Protein AF-A0A2I1HIT1-F1 (afdb_monomer_lite)

pLDDT: mean 74.19, std 14.86, range [37.72, 95.06]

Secondary structure (DSSP, 8-state):
------TTSSHHHHHHHHHHHHHHHHHHHHHHHHHHHHHHTTHHHHHT--STTPPPHHHHHIIIIITTTS-SHHHHHHHHHHHHHHHHHHHHTS--

Organism: NCBI:txid588596

Sequence (96 aa):
MSNMGDSVGNTFEEDFLKFVSEEGEAFLSCMTFQLGQFVENGFLKKLFDKSPLAMDKATLLIEMFGASTNTQQAAATAHKIYLNFARFSESFLINP

Structure (mmCIF, N/CA/C/O backbone):
data_AF-A0A2I1HIT1-F1
#
_entry.id   AF-A0A2I1HIT1-F1
#
loop_
_atom_site.group_PDB
_atom_site.id
_atom_site.type_symbol
_atom_site.label_atom_id
_atom_site.label_alt_id
_atom_site.label_comp_id
_atom_site.label_asym_id
_atom_site.label_entity_id
_atom_site.label_seq_id
_atom_site.pdbx_PDB_ins_code
_atom_site.Cartn_x
_atom_site.Cartn_y
_atom_site.Cartn_z
_atom_site.occupancy
_atom_site.B_iso_or_equiv
_atom_site.auth_seq_id
_atom_site.auth_comp_id
_atom_site.auth_asym_id
_atom_site.auth_atom_id
_atom_site.pdbx_PDB_model_num
ATOM 1 N N . MET A 1 1 ? -2.385 21.126 -50.231 1.00 37.72 1 MET A N 1
ATOM 2 C CA . MET A 1 1 ? -2.891 21.296 -48.854 1.00 37.72 1 MET A CA 1
ATOM 3 C C . MET A 1 1 ? -2.651 19.978 -48.142 1.00 37.72 1 MET A C 1
ATOM 5 O O . MET A 1 1 ? -3.366 19.028 -48.423 1.00 37.72 1 MET A O 1
ATOM 9 N N . SER A 1 2 ? -1.562 19.879 -47.376 1.00 48.69 2 SER A N 1
ATOM 10 C CA . SER A 1 2 ? -1.226 18.667 -46.619 1.00 48.69 2 SER A CA 1
ATOM 11 C C . SER A 1 2 ? -1.838 18.795 -45.229 1.00 48.69 2 SER A C 1
ATOM 13 O O . SER A 1 2 ? -1.742 19.860 -44.622 1.00 48.69 2 SER A O 1
ATOM 15 N N . ASN A 1 3 ? -2.539 17.751 -44.800 1.00 46.56 3 ASN A N 1
ATOM 16 C CA . ASN A 1 3 ? -3.355 17.711 -43.596 1.00 46.56 3 ASN A CA 1
ATOM 17 C C . ASN A 1 3 ? -2.480 17.927 -42.349 1.00 46.56 3 ASN A C 1
ATOM 19 O O . ASN A 1 3 ? -1.626 17.102 -42.036 1.00 46.56 3 ASN A O 1
ATOM 23 N N . MET A 1 4 ? -2.661 19.063 -41.677 1.00 52.41 4 MET A N 1
ATOM 24 C CA . MET A 1 4 ? -1.927 19.456 -40.476 1.00 52.41 4 MET A CA 1
ATOM 25 C C . MET A 1 4 ? -2.849 19.255 -39.276 1.00 52.41 4 MET A C 1
ATOM 27 O O . MET A 1 4 ? -3.453 20.197 -38.774 1.00 52.41 4 MET A O 1
ATOM 31 N N . GLY A 1 5 ? -3.026 17.998 -38.881 1.00 51.50 5 GLY A N 1
ATOM 32 C CA . GLY A 1 5 ? -3.905 17.637 -37.777 1.00 51.50 5 GLY A CA 1
ATOM 33 C C . GLY A 1 5 ? -3.850 16.146 -37.505 1.00 51.50 5 GLY A C 1
ATOM 34 O O . GLY A 1 5 ? -4.716 15.434 -37.989 1.00 51.50 5 GLY A O 1
ATOM 35 N N . ASP A 1 6 ? -2.814 15.697 -36.787 1.00 49.12 6 ASP A N 1
ATOM 36 C CA . ASP A 1 6 ? -2.876 14.415 -36.054 1.00 49.12 6 ASP A CA 1
ATOM 37 C C . ASP A 1 6 ? -1.752 14.203 -35.015 1.00 49.12 6 ASP A C 1
ATOM 39 O O . ASP A 1 6 ? -1.828 13.328 -34.163 1.00 49.12 6 ASP A O 1
ATOM 43 N N . SER A 1 7 ? -0.682 15.004 -35.020 1.00 53.00 7 SER A N 1
ATOM 44 C CA . SER A 1 7 ? 0.507 14.719 -34.192 1.00 53.00 7 SER A CA 1
ATOM 45 C C . SER A 1 7 ? 0.414 15.198 -32.731 1.00 53.00 7 SER A C 1
ATOM 47 O O . SER A 1 7 ? 1.371 15.771 -32.213 1.00 53.00 7 SER A O 1
ATOM 49 N N . VAL A 1 8 ? -0.726 15.002 -32.068 1.00 51.94 8 VAL A N 1
ATOM 50 C CA . VAL A 1 8 ? -0.881 15.258 -30.616 1.00 51.94 8 VAL A CA 1
ATOM 51 C C . VAL A 1 8 ? -1.289 13.973 -29.864 1.00 51.94 8 VAL A C 1
ATOM 53 O O . VAL A 1 8 ? -1.544 14.008 -28.670 1.00 51.94 8 VAL A O 1
ATOM 56 N N . GLY A 1 9 ? -1.341 12.818 -30.546 1.00 53.28 9 GLY A N 1
ATOM 57 C CA . GLY A 1 9 ? -1.919 11.582 -29.999 1.00 53.28 9 GLY A CA 1
ATOM 58 C C . GLY A 1 9 ? -0.970 10.477 -29.514 1.00 53.28 9 GLY A C 1
ATOM 59 O O . GLY A 1 9 ? -1.462 9.550 -28.885 1.00 53.28 9 GLY A O 1
ATOM 60 N N . ASN A 1 10 ? 0.347 10.525 -29.766 1.00 53.69 10 ASN A N 1
ATOM 61 C CA . ASN A 1 10 ? 1.170 9.296 -29.702 1.00 53.69 10 ASN A CA 1
ATOM 62 C C . ASN A 1 10 ? 2.243 9.238 -28.602 1.00 53.69 10 ASN A C 1
ATOM 64 O O . ASN A 1 10 ? 2.725 8.152 -28.300 1.00 53.69 10 ASN A O 1
ATOM 68 N N . THR A 1 11 ? 2.622 10.353 -27.976 1.00 61.28 11 THR A N 1
ATOM 69 C CA . THR A 1 11 ? 3.700 10.368 -26.966 1.00 61.28 11 THR A CA 1
ATOM 70 C C . THR A 1 11 ? 3.312 9.624 -25.693 1.00 61.28 11 THR A C 1
ATOM 72 O O . THR A 1 11 ? 4.066 8.787 -25.214 1.00 61.28 11 THR A O 1
ATOM 75 N N . PHE A 1 12 ? 2.094 9.845 -25.195 1.00 70.00 12 PHE A N 1
ATOM 76 C CA . PHE A 1 12 ? 1.616 9.209 -23.966 1.00 70.00 12 PHE A CA 1
ATOM 77 C C . PHE A 1 12 ? 1.526 7.679 -24.071 1.00 70.00 12 PHE A C 1
ATOM 79 O O . PHE A 1 12 ? 1.908 6.970 -23.142 1.00 70.00 12 PHE A O 1
ATOM 86 N N . GLU A 1 13 ? 1.006 7.159 -25.186 1.00 77.62 13 GLU A N 1
ATOM 87 C CA . GLU A 1 13 ? 0.842 5.714 -25.375 1.00 77.62 13 GLU A CA 1
ATOM 88 C C . GLU A 1 13 ? 2.201 5.021 -25.534 1.00 77.62 13 GLU A C 1
ATOM 90 O O . GLU A 1 13 ? 2.447 3.997 -24.896 1.00 77.62 13 GLU A O 1
ATOM 95 N N . GLU A 1 14 ? 3.114 5.610 -26.309 1.00 79.56 14 GLU A N 1
ATOM 96 C CA . GLU A 1 14 ? 4.477 5.099 -26.473 1.00 79.56 14 GLU A CA 1
ATOM 97 C C . GLU A 1 14 ? 5.263 5.131 -25.154 1.00 79.56 14 GLU A C 1
ATOM 99 O O . GLU A 1 14 ? 5.880 4.127 -24.783 1.00 79.56 14 GLU A O 1
ATOM 104 N N . ASP A 1 15 ? 5.180 6.228 -24.398 1.00 77.00 15 ASP A N 1
ATOM 105 C CA . ASP A 1 15 ? 5.815 6.342 -23.083 1.00 77.00 15 ASP A CA 1
ATOM 106 C C . ASP A 1 15 ? 5.212 5.345 -22.082 1.00 77.00 15 ASP A C 1
ATOM 108 O O . ASP A 1 15 ? 5.935 4.767 -21.265 1.00 77.00 15 ASP A O 1
ATOM 112 N N . PHE A 1 16 ? 3.903 5.075 -22.169 1.00 79.75 16 PHE A N 1
ATOM 113 C CA . PHE A 1 16 ? 3.219 4.131 -21.284 1.00 79.75 16 PHE A CA 1
ATOM 114 C C . PHE A 1 16 ? 3.662 2.706 -21.563 1.00 79.75 16 PHE A C 1
ATOM 116 O O . PHE A 1 16 ? 4.033 1.977 -20.640 1.00 79.75 16 PHE A O 1
ATOM 1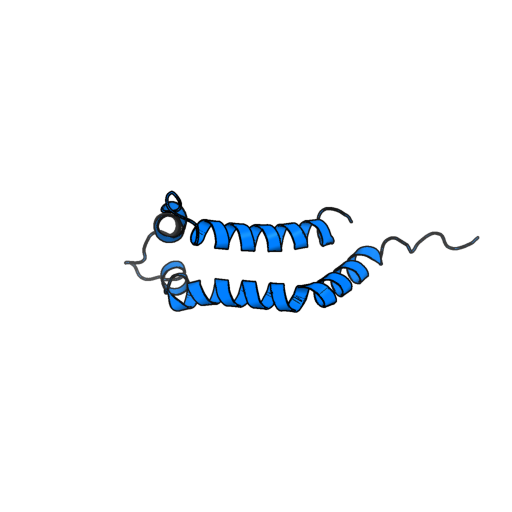23 N N . LEU A 1 17 ? 3.689 2.323 -22.838 1.00 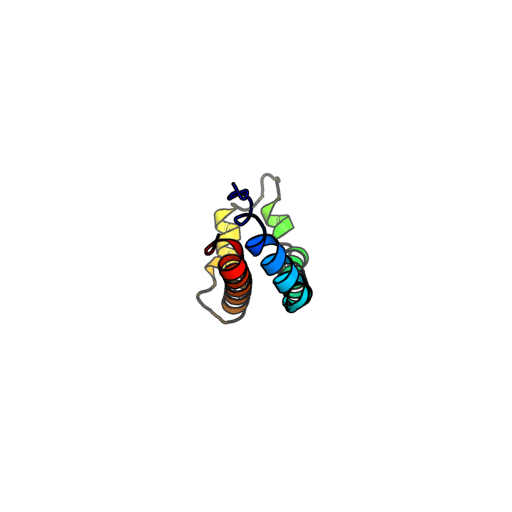83.31 17 LEU A N 1
ATOM 124 C CA . LEU A 1 17 ? 4.193 1.023 -23.260 1.00 83.31 17 LEU A CA 1
ATOM 125 C C . LEU A 1 17 ? 5.666 0.851 -22.878 1.00 83.31 17 LEU A C 1
ATOM 127 O O . LEU A 1 17 ? 6.052 -0.225 -22.414 1.00 83.31 17 LEU A O 1
ATOM 131 N N . LYS A 1 18 ? 6.471 1.913 -22.988 1.00 82.62 18 LYS A N 1
ATOM 132 C CA . LYS A 1 18 ? 7.870 1.907 -22.560 1.00 82.62 18 LYS A CA 1
ATOM 133 C C . LYS A 1 18 ? 8.009 1.694 -21.051 1.00 82.62 18 LYS A C 1
ATOM 135 O O . LYS A 1 18 ? 8.743 0.801 -20.640 1.00 82.62 18 LYS A O 1
ATOM 140 N N . PHE A 1 19 ? 7.263 2.425 -20.224 1.00 83.94 19 PHE A N 1
ATOM 141 C CA . PHE A 1 19 ? 7.258 2.215 -18.772 1.00 83.94 19 PHE A CA 1
ATOM 142 C C . PHE A 1 19 ? 6.804 0.803 -18.394 1.00 83.94 19 PHE A C 1
ATOM 144 O O . PHE A 1 19 ? 7.446 0.152 -17.572 1.00 83.94 19 PHE A O 1
ATOM 151 N N . VAL A 1 20 ? 5.713 0.312 -18.989 1.00 81.69 20 VAL A N 1
ATOM 152 C CA . VAL A 1 20 ? 5.219 -1.046 -18.721 1.00 81.69 20 VAL A CA 1
ATOM 153 C C . VAL A 1 20 ? 6.285 -2.079 -19.085 1.00 81.69 20 VAL A C 1
ATOM 155 O O . VAL A 1 20 ? 6.492 -3.020 -18.320 1.00 81.69 20 VAL A O 1
ATOM 158 N N . SER A 1 21 ? 6.992 -1.880 -20.201 1.00 85.00 21 SER A N 1
ATOM 159 C CA . SER A 1 21 ? 8.066 -2.769 -20.644 1.00 85.00 21 SER A CA 1
ATOM 160 C C . SER A 1 21 ? 9.314 -2.713 -19.758 1.00 85.00 21 SER A C 1
ATOM 162 O O . SER A 1 21 ? 9.952 -3.745 -19.569 1.00 85.00 21 SER A O 1
ATOM 164 N N . GLU A 1 22 ? 9.707 -1.535 -19.271 1.00 86.12 22 GLU A N 1
ATOM 165 C CA . GLU A 1 22 ? 10.968 -1.344 -18.539 1.00 86.12 22 GLU A CA 1
ATOM 166 C C . GLU A 1 22 ? 10.807 -1.556 -17.025 1.00 86.12 22 GLU A C 1
ATOM 168 O O . GLU A 1 22 ? 11.676 -2.132 -16.375 1.00 86.12 22 GLU A O 1
ATOM 173 N N . GLU A 1 23 ? 9.685 -1.120 -16.456 1.00 82.25 23 GLU A N 1
ATOM 174 C CA . GLU A 1 23 ? 9.501 -0.973 -15.007 1.00 82.25 23 GLU A CA 1
ATOM 175 C C . GLU A 1 23 ? 8.211 -1.630 -14.490 1.00 82.25 23 GLU A C 1
ATOM 177 O O . GLU A 1 23 ? 8.034 -1.775 -13.277 1.00 82.25 23 GLU A O 1
ATOM 182 N N . GLY A 1 24 ? 7.304 -2.048 -15.383 1.00 82.00 24 GLY A N 1
ATOM 183 C CA . GLY A 1 24 ? 5.961 -2.516 -15.032 1.00 82.00 24 GLY A CA 1
ATOM 184 C C . GLY A 1 24 ? 5.950 -3.678 -14.037 1.00 82.00 24 GLY A C 1
ATOM 185 O O . GLY A 1 24 ? 5.222 -3.631 -13.044 1.00 82.00 24 GLY A O 1
ATOM 186 N N . GLU A 1 25 ? 6.792 -4.695 -14.238 1.00 85.25 25 GLU A N 1
ATOM 187 C CA . GLU A 1 25 ? 6.876 -5.831 -13.309 1.00 85.25 25 GLU A CA 1
ATOM 188 C C . GLU A 1 25 ? 7.398 -5.421 -11.927 1.00 85.25 25 GLU A C 1
ATOM 190 O O . GLU A 1 25 ? 6.830 -5.815 -10.906 1.00 85.25 25 GLU A O 1
ATOM 195 N N . ALA A 1 26 ? 8.455 -4.606 -11.875 1.00 80.75 26 ALA A N 1
ATOM 196 C CA . ALA A 1 26 ? 9.040 -4.145 -10.618 1.00 80.75 26 ALA A CA 1
ATOM 197 C C . ALA A 1 26 ? 8.058 -3.254 -9.842 1.00 80.75 26 ALA A C 1
ATOM 199 O O . ALA A 1 26 ? 7.897 -3.409 -8.626 1.00 80.75 26 ALA A O 1
ATOM 200 N N . PHE A 1 27 ? 7.349 -2.375 -10.555 1.00 81.31 27 PHE A N 1
ATOM 201 C CA . PHE A 1 27 ? 6.283 -1.544 -10.009 1.00 81.31 27 PHE A CA 1
ATOM 202 C C . PHE A 1 27 ? 5.151 -2.398 -9.424 1.00 81.31 27 PHE A C 1
ATOM 204 O O . PHE A 1 27 ? 4.806 -2.241 -8.250 1.00 81.31 27 PHE A O 1
ATOM 211 N N . LEU A 1 28 ? 4.607 -3.341 -10.202 1.00 84.19 28 LEU A N 1
ATOM 212 C CA . LEU A 1 28 ? 3.505 -4.201 -9.763 1.00 84.19 28 LEU A CA 1
ATOM 213 C C . LEU A 1 28 ? 3.914 -5.112 -8.605 1.00 84.19 28 LEU A C 1
ATOM 215 O O . LEU A 1 28 ? 3.147 -5.264 -7.655 1.00 84.19 28 LEU A O 1
ATOM 219 N N . SER A 1 29 ? 5.120 -5.677 -8.642 1.00 84.62 29 SER A N 1
ATOM 220 C CA . SER A 1 29 ? 5.668 -6.503 -7.563 1.00 84.62 29 SER A CA 1
ATOM 221 C C . SER A 1 29 ? 5.810 -5.701 -6.266 1.00 84.62 29 SER A C 1
ATOM 223 O O . SER A 1 29 ? 5.345 -6.133 -5.208 1.00 84.62 29 SER A O 1
ATOM 225 N N . CYS A 1 30 ? 6.357 -4.483 -6.348 1.00 81.69 30 CYS A N 1
ATOM 226 C CA . CYS A 1 30 ? 6.499 -3.598 -5.195 1.00 81.69 30 CYS A CA 1
ATOM 227 C C . CYS A 1 30 ? 5.136 -3.206 -4.604 1.00 81.69 30 CYS A C 1
ATOM 229 O O . CYS A 1 30 ? 4.931 -3.352 -3.396 1.00 81.69 30 CYS A O 1
ATOM 231 N N . MET A 1 31 ? 4.193 -2.785 -5.452 1.00 80.00 31 MET A N 1
ATOM 232 C CA . MET A 1 31 ? 2.838 -2.424 -5.030 1.00 80.00 31 MET A CA 1
ATOM 233 C C . MET A 1 31 ? 2.099 -3.614 -4.416 1.00 80.00 31 MET A C 1
ATOM 235 O O . MET A 1 31 ? 1.466 -3.474 -3.370 1.00 80.00 31 MET A O 1
ATOM 239 N N . THR A 1 32 ? 2.221 -4.798 -5.019 1.00 86.88 32 THR A N 1
ATOM 240 C CA . THR A 1 32 ? 1.595 -6.029 -4.519 1.00 86.88 32 THR A CA 1
ATOM 241 C C . THR A 1 32 ? 2.152 -6.408 -3.155 1.00 86.88 32 THR A C 1
ATOM 243 O O . THR A 1 32 ? 1.377 -6.687 -2.243 1.00 86.88 32 THR A O 1
ATOM 246 N N . PHE A 1 33 ? 3.476 -6.363 -2.980 1.00 84.94 33 PHE A N 1
ATOM 247 C CA . PHE A 1 33 ? 4.108 -6.635 -1.693 1.00 84.94 33 PHE A CA 1
ATOM 248 C C . PHE A 1 33 ? 3.605 -5.668 -0.614 1.00 84.94 33 PHE A C 1
ATOM 250 O O . PHE A 1 33 ? 3.160 -6.103 0.445 1.00 84.94 33 PHE A O 1
ATOM 257 N N . GLN A 1 34 ? 3.607 -4.362 -0.893 1.00 80.12 34 GLN A N 1
ATOM 258 C CA . GLN A 1 34 ? 3.195 -3.337 0.071 1.00 80.12 34 GLN A CA 1
ATOM 259 C C . GLN A 1 34 ? 1.707 -3.432 0.437 1.00 80.12 34 GLN A C 1
ATOM 261 O O . GLN A 1 34 ? 1.363 -3.374 1.617 1.00 80.12 34 GLN A O 1
ATOM 266 N N . LEU A 1 35 ? 0.825 -3.629 -0.548 1.00 85.62 35 LEU A N 1
ATOM 267 C CA . LEU A 1 35 ? -0.603 -3.848 -0.300 1.00 85.62 35 LEU A CA 1
ATOM 268 C C . LEU A 1 35 ? -0.852 -5.162 0.450 1.00 85.62 35 LEU A C 1
ATOM 270 O O . LEU A 1 35 ? -1.705 -5.205 1.338 1.00 85.62 35 LEU A O 1
ATOM 274 N N . GLY A 1 36 ? -0.076 -6.206 0.146 1.00 89.00 36 GLY A N 1
ATOM 275 C CA . GLY A 1 36 ? -0.095 -7.481 0.857 1.00 89.00 36 GLY A CA 1
ATOM 276 C C . GLY A 1 36 ? 0.171 -7.309 2.351 1.00 89.00 36 GLY A C 1
ATOM 277 O O . GLY A 1 36 ? -0.584 -7.837 3.165 1.00 89.00 36 GLY A O 1
ATOM 278 N N . GLN A 1 37 ? 1.140 -6.469 2.731 1.00 85.94 37 GLN A N 1
ATOM 279 C CA . GLN A 1 37 ? 1.420 -6.194 4.145 1.00 85.94 37 GLN A CA 1
ATOM 280 C C . GLN A 1 37 ? 0.212 -5.600 4.886 1.00 85.94 37 GLN A C 1
ATOM 282 O O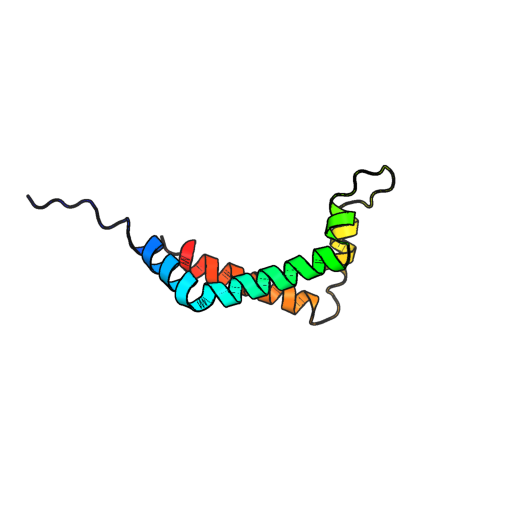 . GLN A 1 37 ? -0.006 -5.934 6.049 1.00 85.94 37 GLN A O 1
ATOM 287 N N . PHE A 1 38 ? -0.605 -4.765 4.230 1.00 88.69 38 PHE A N 1
ATOM 288 C CA . PHE A 1 38 ? -1.830 -4.208 4.826 1.00 88.69 38 PHE A CA 1
ATOM 289 C C . PHE A 1 38 ? -2.960 -5.230 4.988 1.00 88.69 38 PHE A C 1
ATOM 291 O O . PHE A 1 38 ? -3.832 -5.071 5.850 1.00 88.69 38 PHE A O 1
ATOM 298 N N . VAL A 1 39 ? -2.974 -6.264 4.148 1.00 90.75 39 VAL A N 1
ATOM 299 C CA . VAL A 1 39 ? -3.886 -7.401 4.302 1.00 90.75 39 VAL A CA 1
ATOM 300 C C . VAL A 1 39 ? -3.412 -8.272 5.464 1.00 90.75 39 VAL A C 1
ATOM 302 O O . VAL A 1 39 ? -4.191 -8.549 6.375 1.00 90.75 39 VAL A O 1
ATOM 305 N N . GLU A 1 40 ? -2.131 -8.647 5.464 1.00 92.44 40 GLU A N 1
ATOM 306 C CA . GLU A 1 40 ? -1.524 -9.540 6.456 1.00 92.44 40 GLU A CA 1
ATOM 307 C C . GLU A 1 40 ? -1.589 -8.976 7.876 1.00 92.44 40 GLU A C 1
ATOM 309 O O . GLU A 1 4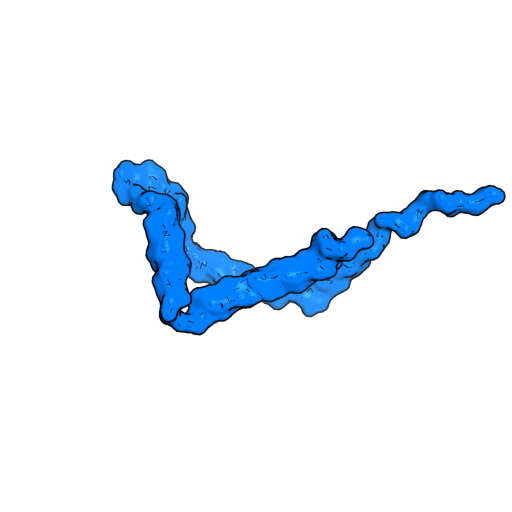0 ? -1.980 -9.677 8.808 1.00 92.44 40 GLU A O 1
ATOM 314 N N . ASN A 1 41 ? -1.273 -7.692 8.056 1.00 87.94 41 ASN A N 1
ATOM 315 C CA . ASN A 1 41 ? -1.323 -7.051 9.371 1.00 87.94 41 ASN A CA 1
ATOM 316 C C . ASN A 1 41 ? -2.758 -6.692 9.825 1.00 87.94 41 ASN A C 1
ATOM 318 O O . ASN A 1 41 ? -2.951 -6.110 10.897 1.00 87.94 41 ASN A O 1
ATOM 322 N N . GLY A 1 42 ? -3.774 -7.025 9.020 1.00 91.81 42 GLY A N 1
ATOM 323 C CA . GLY A 1 42 ? -5.183 -6.795 9.322 1.00 91.81 42 GLY A CA 1
ATOM 324 C C . GLY A 1 42 ? -5.615 -5.329 9.259 1.00 91.81 42 GLY A C 1
ATOM 325 O O . GLY A 1 42 ? -6.725 -5.009 9.693 1.00 91.81 42 GLY A O 1
ATOM 326 N N . PHE A 1 43 ? -4.785 -4.431 8.727 1.00 90.56 43 PHE A N 1
ATOM 327 C CA . PHE A 1 43 ? -5.098 -3.009 8.625 1.00 90.56 43 PHE A CA 1
ATOM 328 C C . PHE A 1 43 ? -6.353 -2.753 7.801 1.00 90.56 43 PHE A C 1
ATOM 330 O O . PHE A 1 43 ? -7.252 -2.066 8.279 1.00 90.56 43 PHE A O 1
ATOM 337 N N . LEU A 1 44 ? -6.472 -3.357 6.612 1.00 90.75 44 LEU A N 1
ATOM 338 C CA . LEU A 1 44 ? -7.662 -3.167 5.772 1.00 90.75 44 LEU A CA 1
ATOM 339 C C . LEU A 1 44 ? -8.929 -3.684 6.461 1.00 90.75 44 LEU A C 1
ATOM 341 O O . LEU A 1 44 ? -9.984 -3.061 6.367 1.00 90.75 44 LEU A O 1
ATOM 345 N N . LYS A 1 45 ? -8.818 -4.780 7.222 1.00 93.50 45 LYS A N 1
ATOM 346 C CA . LYS A 1 45 ? -9.935 -5.302 8.018 1.00 93.50 45 LYS A CA 1
ATOM 347 C C . LYS A 1 45 ? -10.396 -4.284 9.062 1.00 93.50 45 LYS A C 1
ATOM 349 O O . LYS A 1 45 ? -11.595 -4.078 9.196 1.00 93.50 45 LYS A O 1
ATOM 354 N N . LYS A 1 46 ? -9.464 -3.641 9.773 1.00 93.38 46 LYS A N 1
ATOM 355 C CA . LYS A 1 46 ? -9.777 -2.586 10.752 1.00 93.38 46 LYS A CA 1
ATOM 356 C C . LYS A 1 46 ? -10.328 -1.327 10.077 1.00 93.38 46 LYS A C 1
ATOM 358 O O . LYS A 1 46 ? -11.274 -0.736 10.578 1.00 93.38 46 LYS A O 1
ATOM 363 N N . LEU A 1 47 ? -9.774 -0.947 8.924 1.00 92.19 47 LEU A N 1
ATOM 364 C CA . LEU A 1 47 ? -10.157 0.259 8.184 1.00 92.19 47 LEU A CA 1
ATOM 365 C C . LEU A 1 47 ? -11.596 0.199 7.656 1.00 92.19 47 LEU A C 1
ATOM 367 O O . LEU A 1 47 ? -12.279 1.226 7.590 1.00 92.19 47 LEU A O 1
ATOM 371 N N . PHE A 1 48 ? -12.045 -0.998 7.274 1.00 93.44 48 PHE A N 1
ATOM 372 C CA . PHE A 1 48 ? -13.383 -1.245 6.741 1.00 93.44 48 PHE A CA 1
ATOM 373 C C . PHE A 1 48 ? -14.343 -1.902 7.743 1.00 93.44 48 PHE A C 1
ATOM 375 O O . PHE A 1 48 ? -15.457 -2.255 7.348 1.00 93.44 48 PHE A O 1
ATOM 382 N N . ASP A 1 49 ? -13.956 -2.052 9.014 1.00 95.06 49 ASP A N 1
ATOM 383 C CA . ASP A 1 49 ? -14.870 -2.544 10.043 1.00 95.06 49 ASP A CA 1
ATOM 384 C C . ASP A 1 49 ? -16.048 -1.569 10.212 1.00 95.06 49 ASP A C 1
ATOM 386 O O . ASP A 1 49 ? -15.882 -0.349 10.260 1.00 95.06 49 ASP A O 1
ATOM 390 N N . LYS A 1 50 ? -17.258 -2.127 10.263 1.00 93.62 50 LYS A N 1
ATOM 391 C CA . LYS A 1 50 ? -18.519 -1.394 10.450 1.00 93.62 50 LYS A CA 1
ATOM 392 C C . LYS A 1 50 ? -19.158 -1.688 11.807 1.00 93.62 50 LYS A C 1
ATOM 394 O O . LYS A 1 50 ? -20.307 -1.308 12.032 1.00 93.62 50 LYS A O 1
ATOM 399 N N . SER A 1 51 ? -18.462 -2.413 12.681 1.00 93.50 51 SER A N 1
ATOM 400 C CA . SER A 1 51 ? -18.951 -2.715 14.018 1.00 93.50 51 SER A CA 1
ATOM 401 C C . SER A 1 51 ? -19.114 -1.431 14.852 1.00 93.50 51 SER A C 1
ATOM 403 O O . SER A 1 51 ? -18.383 -0.462 14.649 1.00 93.50 51 SER A O 1
ATOM 405 N N . PRO A 1 52 ? -20.028 -1.402 15.838 1.00 87.38 52 PRO A N 1
ATOM 406 C CA . PRO A 1 52 ? -20.138 -0.274 16.770 1.00 87.38 52 PRO A CA 1
ATOM 407 C C . PRO A 1 52 ? -18.880 -0.039 17.625 1.00 87.38 52 PRO A C 1
ATOM 409 O O . PRO A 1 52 ? -18.771 0.993 18.276 1.00 87.38 52 PRO A O 1
ATOM 412 N N . LEU A 1 53 ? -17.956 -1.007 17.648 1.00 88.62 53 LEU A N 1
ATOM 413 C CA . LEU A 1 53 ? -16.672 -0.952 18.350 1.00 88.62 53 LEU A CA 1
ATOM 414 C C . LEU A 1 53 ? -15.511 -0.597 17.407 1.00 88.62 53 LEU A C 1
ATOM 416 O O . LEU A 1 53 ? -14.354 -0.642 17.827 1.00 88.62 53 LEU A O 1
ATOM 420 N N . ALA A 1 54 ? -15.803 -0.291 16.138 1.00 89.69 54 ALA A N 1
ATOM 421 C CA . ALA A 1 54 ? -14.791 0.054 15.157 1.00 89.69 54 ALA A CA 1
ATOM 422 C C . ALA A 1 54 ? -14.001 1.283 15.619 1.00 89.69 54 ALA A C 1
ATOM 424 O O . ALA A 1 54 ? -14.555 2.267 16.114 1.00 89.69 54 ALA A O 1
ATOM 425 N N . MET A 1 55 ? -12.685 1.209 15.443 1.00 89.56 55 MET A N 1
ATOM 426 C CA . MET A 1 55 ? -11.795 2.322 15.737 1.00 89.56 55 MET A CA 1
ATOM 427 C C . MET A 1 55 ? -12.063 3.477 14.767 1.00 89.56 55 MET A C 1
ATOM 429 O O . MET A 1 55 ? -12.322 3.256 13.581 1.00 89.56 55 MET A O 1
ATOM 433 N N . ASP A 1 56 ? -11.958 4.711 15.260 1.00 92.38 56 ASP A N 1
ATOM 434 C CA . ASP A 1 56 ? -12.008 5.890 14.401 1.00 92.38 56 ASP A CA 1
ATOM 435 C C . ASP A 1 56 ? -10.920 5.825 13.315 1.00 92.38 56 ASP A C 1
ATOM 437 O O . ASP A 1 56 ? -9.771 5.449 13.566 1.00 92.38 56 ASP A O 1
ATOM 441 N N . LYS A 1 57 ? -11.281 6.207 12.085 1.00 87.56 57 LYS A N 1
ATOM 442 C CA . LYS A 1 57 ? -10.385 6.089 10.929 1.00 87.56 57 LYS A CA 1
ATOM 443 C C . LYS A 1 57 ? -9.159 6.983 11.062 1.00 87.56 57 LYS A C 1
ATOM 445 O O . LYS A 1 57 ? -8.082 6.571 10.640 1.00 87.56 57 LYS A O 1
ATOM 450 N N . ALA A 1 58 ? -9.294 8.178 11.638 1.00 85.62 58 ALA A N 1
ATOM 451 C CA . ALA A 1 58 ? -8.146 9.052 11.841 1.00 85.62 58 ALA A CA 1
ATOM 452 C C . ALA A 1 58 ? -7.204 8.453 12.891 1.00 85.62 58 ALA A C 1
ATOM 454 O O . ALA A 1 58 ? -5.999 8.414 12.658 1.00 85.62 58 ALA A O 1
A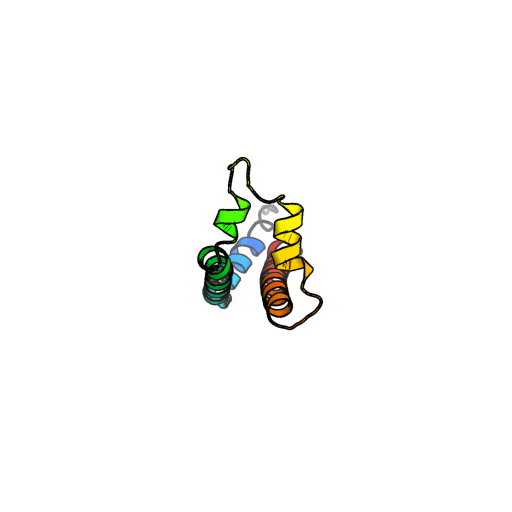TOM 455 N N . THR A 1 59 ? -7.732 7.895 13.986 1.00 85.31 59 THR A N 1
ATOM 456 C CA . THR A 1 59 ? -6.917 7.161 14.970 1.00 85.31 59 THR A CA 1
ATOM 457 C C . THR A 1 59 ? -6.201 5.963 14.349 1.00 85.31 59 THR A C 1
ATOM 459 O O . THR A 1 59 ? -5.001 5.814 14.547 1.00 85.31 59 THR A O 1
ATOM 462 N N . LEU A 1 60 ? -6.887 5.157 13.535 1.00 88.44 60 LEU A N 1
ATOM 463 C CA . LEU A 1 60 ? -6.284 4.003 12.865 1.00 88.44 60 LEU A CA 1
ATOM 464 C C . LEU A 1 60 ? -5.158 4.414 11.897 1.00 88.44 60 LEU A C 1
ATOM 466 O O . LEU A 1 60 ? -4.120 3.753 11.826 1.00 88.44 60 LEU A O 1
ATOM 470 N N . LEU A 1 61 ? -5.347 5.513 11.160 1.00 85.50 61 LEU A N 1
ATOM 471 C CA . LEU A 1 61 ? -4.312 6.084 10.296 1.00 85.50 61 LEU A CA 1
ATOM 472 C C . LEU A 1 61 ? -3.135 6.634 11.112 1.00 85.50 61 LEU A C 1
ATOM 474 O O . LEU A 1 61 ? -1.990 6.454 10.713 1.00 85.50 61 LEU A O 1
ATOM 478 N N . ILE A 1 62 ? -3.389 7.254 12.265 1.00 83.12 62 ILE A N 1
ATOM 479 C CA . ILE A 1 62 ? -2.343 7.738 13.176 1.00 83.12 62 ILE A CA 1
ATOM 480 C C . ILE A 1 62 ? -1.586 6.570 13.828 1.00 83.12 62 ILE A C 1
ATOM 482 O O . ILE A 1 62 ? -0.371 6.644 13.960 1.00 83.12 62 ILE A O 1
ATOM 486 N N . GLU A 1 63 ? -2.237 5.469 14.195 1.00 84.56 63 GLU A N 1
ATOM 487 C CA . GLU A 1 63 ? -1.526 4.288 14.703 1.00 84.56 63 GLU A CA 1
ATOM 488 C C . GLU A 1 63 ? -0.642 3.650 13.626 1.00 84.56 63 GLU A C 1
ATOM 490 O O . GLU A 1 63 ? 0.499 3.283 13.903 1.00 84.56 63 GLU A O 1
ATOM 495 N N . MET A 1 64 ? -1.145 3.539 12.392 1.00 83.88 64 MET A N 1
ATOM 496 C CA . MET A 1 64 ? -0.404 2.914 11.293 1.00 83.88 64 MET A CA 1
ATOM 497 C C . MET A 1 64 ? 0.727 3.803 10.759 1.00 83.88 64 MET A C 1
ATOM 499 O O . MET A 1 64 ? 1.814 3.316 10.451 1.00 83.88 64 MET A O 1
ATOM 503 N N . PHE A 1 65 ? 0.470 5.105 10.629 1.00 80.69 65 PHE A N 1
ATOM 504 C CA . PHE A 1 65 ? 1.359 6.044 9.943 1.00 80.69 65 PHE A CA 1
ATOM 505 C C . PHE A 1 65 ? 1.878 7.169 10.843 1.00 80.69 65 PHE A C 1
ATOM 507 O O . PHE A 1 65 ? 2.925 7.735 10.559 1.00 80.69 65 PHE A O 1
ATOM 514 N N . GLY A 1 66 ? 1.185 7.504 11.928 1.00 72.38 66 GLY A N 1
ATOM 515 C CA . GLY A 1 66 ? 1.522 8.624 12.817 1.00 72.38 66 GLY A CA 1
ATOM 516 C C . GLY A 1 66 ? 2.681 8.355 13.779 1.00 72.38 66 GLY A C 1
ATOM 517 O O . GLY A 1 66 ? 3.327 9.302 14.220 1.00 72.38 66 GLY A O 1
ATOM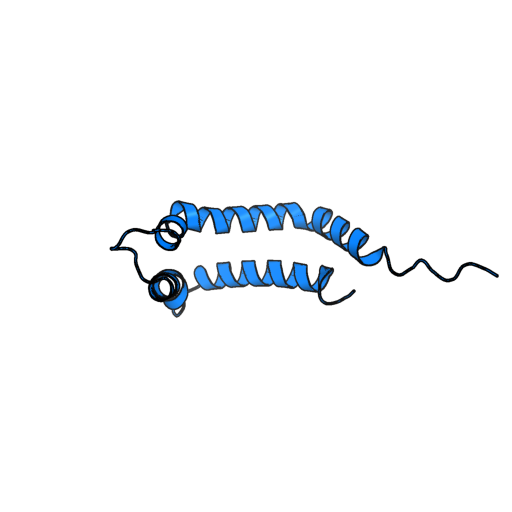 518 N N . ALA A 1 67 ? 3.024 7.090 14.047 1.00 62.75 67 ALA A N 1
ATOM 519 C CA . ALA A 1 67 ? 4.239 6.722 14.783 1.00 62.75 67 ALA A CA 1
ATOM 520 C C . ALA A 1 67 ? 5.530 6.831 13.939 1.00 62.75 67 ALA A C 1
ATOM 522 O O . ALA A 1 67 ? 6.608 6.477 14.414 1.00 62.75 67 ALA A O 1
ATOM 523 N N . SER A 1 68 ? 5.466 7.344 12.703 1.00 57.09 68 SER A N 1
ATOM 524 C CA . SER A 1 68 ? 6.616 7.467 11.794 1.00 57.09 68 SER A CA 1
ATOM 525 C C . SER A 1 68 ? 7.706 8.458 12.244 1.00 57.09 68 SER A C 1
ATOM 527 O O . SER A 1 68 ? 8.554 8.835 11.436 1.00 57.09 68 SER A O 1
ATOM 529 N N . THR A 1 69 ? 7.731 8.869 13.514 1.00 52.03 69 THR A N 1
ATOM 530 C CA . THR A 1 69 ? 8.873 9.552 14.138 1.00 52.03 69 THR A CA 1
ATOM 531 C C . THR A 1 69 ? 10.046 8.601 14.441 1.00 52.03 69 THR A C 1
ATOM 533 O O . THR A 1 69 ? 11.139 9.079 14.728 1.00 52.03 69 THR A O 1
ATOM 536 N N . ASN A 1 70 ? 9.878 7.277 14.297 1.00 52.69 70 ASN A N 1
ATOM 537 C CA . ASN A 1 70 ? 10.961 6.275 14.258 1.00 52.69 70 ASN A CA 1
ATOM 538 C C . ASN A 1 70 ? 10.473 5.031 13.475 1.00 52.69 70 ASN A C 1
ATOM 540 O O . ASN A 1 70 ? 9.408 4.515 13.784 1.00 52.69 70 ASN A O 1
ATOM 544 N N . THR A 1 71 ? 11.133 4.429 12.482 1.00 53.91 71 THR A N 1
ATOM 545 C CA . THR A 1 71 ? 12.405 4.677 11.787 1.00 53.91 71 THR A CA 1
ATOM 546 C C . THR A 1 71 ? 12.411 3.790 10.534 1.00 53.91 71 THR A C 1
ATOM 548 O O . THR A 1 71 ? 12.017 2.629 10.589 1.00 53.91 71 THR A O 1
ATOM 551 N N . GLN A 1 72 ? 12.870 4.326 9.402 1.00 55.28 72 GLN A N 1
ATOM 552 C CA . GLN A 1 72 ? 13.230 3.625 8.155 1.00 55.28 72 GLN A CA 1
ATOM 553 C C . GLN A 1 72 ? 12.180 2.772 7.424 1.00 55.28 72 GLN A C 1
ATOM 555 O O . GLN A 1 72 ? 12.054 2.980 6.231 1.00 55.28 72 GLN A O 1
ATOM 560 N N . GLN A 1 73 ? 11.423 1.856 8.031 1.00 55.25 73 GLN A N 1
ATOM 561 C CA . GLN A 1 73 ? 10.538 0.944 7.283 1.00 55.25 73 GLN A CA 1
ATOM 562 C C . GLN A 1 73 ? 9.308 1.669 6.714 1.00 55.25 73 GLN A C 1
ATOM 564 O O . GLN A 1 73 ? 9.063 1.606 5.515 1.00 55.25 73 GLN A O 1
ATOM 569 N N . ALA A 1 74 ? 8.558 2.405 7.544 1.00 54.75 74 ALA A N 1
ATOM 570 C CA . ALA A 1 74 ? 7.398 3.179 7.088 1.00 54.75 74 ALA A CA 1
ATOM 571 C C . ALA A 1 74 ? 7.815 4.326 6.153 1.00 54.75 74 ALA A C 1
ATOM 573 O O . ALA A 1 74 ? 7.182 4.545 5.125 1.00 54.75 74 ALA A O 1
ATOM 574 N N . ALA A 1 75 ? 8.933 4.994 6.460 1.00 58.41 75 ALA A N 1
ATOM 575 C CA . ALA A 1 75 ? 9.518 6.016 5.599 1.00 58.41 75 ALA A CA 1
ATOM 576 C C . ALA A 1 75 ? 10.023 5.430 4.272 1.00 58.41 75 ALA A C 1
ATOM 578 O O . ALA A 1 75 ? 9.766 6.015 3.234 1.00 58.41 75 ALA A O 1
ATOM 579 N N . ALA A 1 76 ? 10.679 4.266 4.264 1.00 60.84 76 ALA A N 1
ATOM 580 C CA . ALA A 1 76 ? 11.128 3.603 3.040 1.00 60.84 76 ALA A CA 1
ATOM 581 C C . ALA A 1 76 ? 9.954 3.061 2.228 1.00 60.84 76 ALA A C 1
ATOM 583 O O . ALA A 1 76 ? 9.997 3.130 1.007 1.00 60.84 76 ALA A O 1
ATOM 584 N N . THR A 1 77 ? 8.902 2.552 2.867 1.00 62.00 77 THR A N 1
ATOM 585 C CA . THR A 1 77 ? 7.676 2.126 2.184 1.00 62.00 77 THR A CA 1
ATOM 586 C C . THR A 1 77 ? 6.967 3.325 1.564 1.00 62.00 77 THR A C 1
ATOM 588 O O . THR A 1 77 ? 6.698 3.298 0.368 1.00 62.00 77 THR A O 1
ATOM 591 N N . ALA A 1 78 ? 6.759 4.410 2.315 1.00 63.22 78 ALA A N 1
ATOM 592 C CA . ALA A 1 78 ? 6.171 5.645 1.800 1.00 63.22 78 ALA A CA 1
ATOM 593 C C . ALA A 1 78 ? 7.048 6.300 0.724 1.00 63.22 78 ALA A C 1
ATOM 595 O O . ALA A 1 78 ? 6.526 6.752 -0.285 1.00 63.22 78 ALA A O 1
ATOM 596 N N . HIS A 1 79 ? 8.372 6.298 0.888 1.00 66.06 79 HIS A N 1
ATOM 597 C CA . HIS A 1 79 ? 9.319 6.829 -0.090 1.00 66.06 79 HIS A CA 1
ATOM 598 C C . HIS A 1 79 ? 9.377 5.968 -1.353 1.00 66.06 79 HIS A C 1
ATOM 600 O O . HIS A 1 79 ? 9.422 6.516 -2.443 1.00 66.06 79 HIS A O 1
ATOM 606 N N . LYS A 1 80 ? 9.301 4.634 -1.245 1.00 66.81 80 LYS A N 1
ATOM 607 C CA . LYS A 1 80 ? 9.182 3.736 -2.406 1.00 66.81 80 LYS A CA 1
ATOM 608 C C . LYS A 1 80 ? 7.857 3.936 -3.134 1.00 66.81 80 LYS A C 1
ATOM 610 O O . LYS A 1 80 ? 7.869 4.058 -4.350 1.00 66.81 80 LYS A O 1
ATOM 615 N N . ILE A 1 81 ? 6.739 4.032 -2.407 1.00 68.50 81 ILE A N 1
ATOM 616 C CA . ILE A 1 81 ? 5.427 4.349 -2.994 1.00 68.50 81 ILE A CA 1
ATOM 617 C C . ILE A 1 81 ? 5.493 5.707 -3.689 1.00 68.50 81 ILE A C 1
ATOM 619 O O . ILE A 1 81 ? 5.094 5.814 -4.841 1.00 68.50 81 ILE A O 1
ATOM 623 N N . TYR A 1 82 ? 6.045 6.720 -3.020 1.00 68.06 82 TYR A N 1
ATOM 624 C CA . TYR A 1 82 ? 6.192 8.066 -3.556 1.00 68.06 82 TYR A CA 1
ATOM 625 C C . TYR A 1 82 ? 7.091 8.098 -4.788 1.00 68.06 82 TYR A C 1
ATOM 627 O O . TYR A 1 82 ? 6.708 8.709 -5.766 1.00 68.06 82 TYR A O 1
ATOM 635 N N . LEU A 1 83 ? 8.247 7.429 -4.788 1.00 71.75 83 LEU A N 1
ATOM 636 C CA . LEU A 1 83 ? 9.136 7.361 -5.951 1.00 71.75 83 LEU A CA 1
ATOM 637 C C . LEU A 1 83 ? 8.491 6.610 -7.115 1.00 71.75 83 LEU A C 1
ATOM 639 O O . LEU A 1 83 ? 8.622 7.046 -8.252 1.00 71.75 83 LEU A O 1
ATOM 643 N N . ASN A 1 84 ? 7.765 5.525 -6.843 1.00 68.44 84 ASN A N 1
ATOM 644 C CA . ASN A 1 84 ? 7.020 4.792 -7.864 1.00 68.44 84 ASN A CA 1
ATOM 645 C C . ASN A 1 84 ? 5.898 5.659 -8.459 1.00 68.44 84 ASN A C 1
ATOM 647 O O . ASN A 1 84 ? 5.738 5.702 -9.676 1.00 68.44 84 ASN A O 1
ATOM 651 N N . PHE A 1 85 ? 5.163 6.396 -7.619 1.00 69.25 85 PHE A N 1
ATOM 652 C CA . PHE A 1 85 ? 4.133 7.342 -8.059 1.00 69.25 85 PHE A CA 1
ATOM 653 C C . PHE A 1 85 ? 4.710 8.568 -8.764 1.00 69.25 85 PHE A C 1
ATOM 655 O O . PHE A 1 85 ? 4.142 9.002 -9.756 1.00 69.25 85 PHE A O 1
ATOM 662 N N . ALA A 1 86 ? 5.820 9.119 -8.277 1.00 69.88 86 ALA A N 1
ATOM 663 C CA . ALA A 1 86 ? 6.489 10.279 -8.849 1.00 69.88 86 ALA A CA 1
ATOM 664 C C . ALA A 1 86 ? 7.071 9.925 -10.216 1.00 69.88 86 ALA A C 1
ATOM 666 O O . ALA A 1 86 ? 6.801 10.633 -11.177 1.00 69.88 86 ALA A O 1
ATOM 667 N N . ARG A 1 87 ? 7.748 8.774 -10.332 1.00 68.44 87 ARG A N 1
ATOM 668 C CA . ARG A 1 87 ? 8.242 8.237 -11.606 1.00 68.44 87 ARG A CA 1
ATOM 669 C C . ARG A 1 87 ? 7.097 8.021 -12.590 1.00 68.44 87 ARG A C 1
ATOM 671 O O . ARG A 1 87 ? 7.181 8.479 -13.719 1.00 68.44 87 ARG A O 1
ATOM 678 N N . PHE A 1 88 ? 5.999 7.410 -12.144 1.00 69.56 88 PHE A N 1
ATOM 679 C CA . PHE A 1 88 ? 4.792 7.299 -12.960 1.00 69.56 88 PHE A CA 1
ATOM 680 C C . PHE A 1 88 ? 4.256 8.687 -13.367 1.00 69.56 88 PHE A C 1
ATOM 682 O O . PHE A 1 88 ? 3.975 8.929 -14.531 1.00 69.56 88 PHE A O 1
ATOM 689 N N . SER A 1 89 ? 4.165 9.651 -12.449 1.00 65.75 89 SER A N 1
ATOM 690 C CA . SER A 1 89 ? 3.642 10.988 -12.758 1.00 65.75 89 SER A CA 1
ATOM 691 C C . SER A 1 89 ? 4.554 11.827 -13.659 1.00 65.75 89 SER A C 1
ATOM 693 O O . SER A 1 89 ? 4.050 12.591 -14.476 1.00 65.75 89 SER A O 1
ATOM 695 N N . GLU A 1 90 ? 5.873 11.688 -13.551 1.00 66.50 90 GLU A N 1
ATOM 696 C CA . GLU A 1 90 ? 6.840 12.360 -14.424 1.00 66.50 90 GLU A CA 1
ATOM 697 C C . GLU A 1 90 ? 6.771 11.795 -15.842 1.00 66.50 90 GLU A C 1
ATOM 699 O O . GLU A 1 90 ? 6.852 12.557 -16.803 1.00 66.50 90 GLU A O 1
ATOM 704 N N . SER A 1 91 ? 6.552 10.484 -15.967 1.00 65.06 91 SER A N 1
ATOM 705 C CA . SER A 1 91 ? 6.347 9.823 -17.254 1.00 65.06 91 SER A CA 1
ATOM 706 C C . SER A 1 91 ? 4.973 10.098 -17.879 1.00 65.06 91 SER A C 1
ATOM 708 O O . SER A 1 91 ? 4.863 9.982 -19.091 1.00 65.06 91 SER A O 1
ATOM 710 N N . PHE A 1 92 ? 3.935 10.453 -17.100 1.00 61.31 92 PHE A N 1
ATOM 711 C CA . PHE A 1 92 ? 2.543 10.426 -17.600 1.00 61.31 92 PHE A CA 1
ATOM 712 C C . PHE A 1 92 ? 1.647 11.627 -17.287 1.00 61.31 92 PHE A C 1
ATOM 714 O O . PHE A 1 92 ? 0.639 11.810 -17.963 1.00 61.31 92 PHE A O 1
ATOM 721 N N . LEU A 1 93 ? 1.932 12.416 -16.250 1.00 60.62 93 LEU A N 1
ATOM 722 C CA . LEU A 1 93 ? 1.021 13.465 -15.763 1.00 60.62 93 LEU A CA 1
ATOM 723 C C . LEU A 1 93 ? 1.578 14.887 -15.901 1.00 60.62 93 LEU A C 1
ATOM 725 O O . LEU A 1 93 ? 0.797 15.836 -15.852 1.00 60.62 93 LEU A O 1
ATOM 729 N N . ILE A 1 94 ? 2.898 15.054 -16.044 1.00 57.12 94 ILE A N 1
ATOM 730 C CA . ILE A 1 94 ? 3.550 16.378 -16.071 1.00 57.12 94 ILE A CA 1
ATOM 731 C C . ILE A 1 94 ? 4.028 16.780 -17.480 1.00 57.12 94 ILE A C 1
ATOM 733 O O . ILE A 1 94 ? 4.149 17.973 -17.749 1.00 57.12 94 ILE A O 1
ATOM 737 N N . ASN A 1 95 ? 4.210 15.830 -18.403 1.00 50.31 95 ASN A N 1
ATOM 738 C CA . ASN A 1 95 ? 4.437 16.102 -19.828 1.00 50.31 95 ASN A CA 1
ATOM 739 C C . ASN A 1 95 ? 3.289 15.501 -20.661 1.00 50.31 95 ASN A C 1
ATOM 741 O O . ASN A 1 95 ? 3.345 14.309 -20.954 1.00 50.31 95 ASN A O 1
ATOM 745 N N . PRO A 1 96 ? 2.232 16.273 -20.983 1.00 47.97 96 PRO A N 1
ATOM 746 C CA . PRO A 1 96 ? 1.269 15.886 -22.013 1.00 47.97 96 PRO A CA 1
ATOM 747 C C . PRO A 1 96 ? 1.889 15.898 -23.418 1.00 47.97 96 PRO A C 1
ATOM 749 O O . PRO A 1 96 ? 2.768 16.756 -23.674 1.00 47.97 96 PRO A O 1
#

Foldseek 3Di:
DDDPDDPPPPQQVVLVVVCCVPCVVVLVVLVCVLVVVCVVVCLVVLCPDPDPPRDDNVVSCCVVQVVVVDDDPSCVSVVVVVVSVVVVCVSHPPPD

Radius of gyration: 19.79 Å; chains: 1; bounding box: 33×31×67 Å